Protein AF-A0A7S0X5P7-F1 (afdb_monomer_lite)

InterPro domains:
  IPR002073 3'5'-cyclic nucleotide phosphodiesterase, catalytic domain [PF00233] (46-133)
  IPR002073 3'5'-cyclic nucleotide phosphodiesterase, catalytic domain [PS51845] (1-152)
  IPR023088 3'5'-cyclic nucleotide phosphodiesterase [PR00387] (50-63)
  IPR023088 3'5'-cyclic nucleotide phosphodiesterase [PR00387] (67-83)
  IPR036971 3'5'-cyclic nucleotide phosphodiesterase, catalytic domain superfamily [G3DSA:1.10.1300.10] (28-159)

Secondary structure (DSSP, 8-state):
------------------GGGG-----TTS--PPPGGGSS-HHHHHHHHHHHHHT-GGGS-HHHHHHHHHHHHHHHHHHHHHHHHTTPPPPTTT-GGG--TTHHHHHHHHHIIIIIHHHHHHHTTT-HHHHHHHHHHHHHHHHHHHHHHHHHHHHHHHHTT-

Structure (mmCIF, N/CA/C/O backbone):
data_AF-A0A7S0X5P7-F1
#
_entry.id   AF-A0A7S0X5P7-F1
#
loop_
_atom_site.group_PDB
_atom_site.id
_atom_site.type_symbol
_atom_site.label_atom_id
_atom_site.label_alt_id
_atom_site.label_comp_id
_atom_site.label_asym_id
_atom_site.label_entity_id
_atom_site.label_seq_id
_atom_site.pdbx_PDB_ins_code
_atom_site.Cartn_x
_atom_site.Cartn_y
_atom_site.Cartn_z
_atom_site.occupancy
_atom_site.B_iso_or_equiv
_atom_site.auth_seq_id
_atom_site.auth_comp_id
_atom_site.auth_asym_id
_atom_site.auth_atom_id
_atom_site.pdbx_PDB_model_num
ATOM 1 N N . VAL A 1 1 ? 39.343 28.701 37.296 1.00 37.75 1 VAL A N 1
ATOM 2 C CA . VAL A 1 1 ? 39.626 27.251 37.201 1.00 37.75 1 VAL A CA 1
ATOM 3 C C . VAL A 1 1 ? 38.653 26.624 36.212 1.00 37.75 1 VAL A C 1
ATOM 5 O O . VAL A 1 1 ? 37.523 26.326 36.561 1.00 37.75 1 VAL A O 1
ATOM 8 N N . ALA A 1 2 ? 39.100 26.552 34.962 1.00 38.91 2 ALA A N 1
ATOM 9 C CA . ALA A 1 2 ? 38.719 25.662 33.860 1.00 38.91 2 ALA A CA 1
ATOM 10 C C . ALA A 1 2 ? 39.878 25.824 32.851 1.00 38.91 2 ALA A C 1
ATOM 12 O O . ALA A 1 2 ? 40.360 26.956 32.717 1.00 38.91 2 ALA A O 1
ATOM 13 N N . PRO A 1 3 ? 40.396 24.747 32.229 1.00 40.38 3 PRO A N 1
ATOM 14 C CA . PRO A 1 3 ? 39.764 24.294 30.988 1.00 40.38 3 PRO A CA 1
ATOM 15 C C . PRO A 1 3 ? 39.819 22.772 30.698 1.00 40.38 3 PRO A C 1
ATOM 17 O O . PRO A 1 3 ? 40.740 22.061 31.077 1.00 40.38 3 PRO A O 1
ATOM 20 N N . LEU A 1 4 ? 38.786 22.327 29.973 1.00 41.22 4 LEU A N 1
ATOM 21 C CA . LEU A 1 4 ? 38.792 21.468 28.775 1.00 41.22 4 LEU A CA 1
ATOM 22 C C . LEU A 1 4 ? 39.754 20.265 28.695 1.00 41.22 4 LEU A C 1
ATOM 24 O O . LEU A 1 4 ? 40.902 20.418 28.294 1.00 41.22 4 LEU A O 1
ATOM 28 N N . LEU A 1 5 ? 39.195 19.056 28.826 1.00 39.22 5 LEU A N 1
ATOM 29 C CA . LEU A 1 5 ? 39.603 17.880 28.045 1.00 39.22 5 LEU A CA 1
ATOM 30 C C . LEU A 1 5 ? 38.353 17.078 27.649 1.00 39.22 5 LEU A C 1
ATOM 32 O O . LEU A 1 5 ? 37.821 16.289 28.427 1.00 39.22 5 LEU A O 1
ATOM 36 N N . GLY A 1 6 ? 37.866 17.313 26.429 1.00 33.25 6 GLY A N 1
ATOM 37 C CA . GLY A 1 6 ? 36.906 16.436 25.767 1.00 33.25 6 GLY A CA 1
ATOM 38 C C . GLY A 1 6 ? 37.658 15.245 25.185 1.00 33.25 6 GLY A C 1
ATOM 39 O O . GLY A 1 6 ? 38.461 15.420 24.272 1.00 33.25 6 GLY A O 1
ATOM 40 N N . ASN A 1 7 ? 37.423 14.055 25.736 1.00 35.69 7 ASN A N 1
ATOM 41 C CA . ASN A 1 7 ? 38.020 12.818 25.249 1.00 35.69 7 ASN A CA 1
ATOM 42 C C . ASN A 1 7 ? 37.010 12.014 24.419 1.00 35.69 7 ASN A C 1
ATOM 44 O O . ASN A 1 7 ? 35.809 12.012 24.689 1.00 35.69 7 ASN 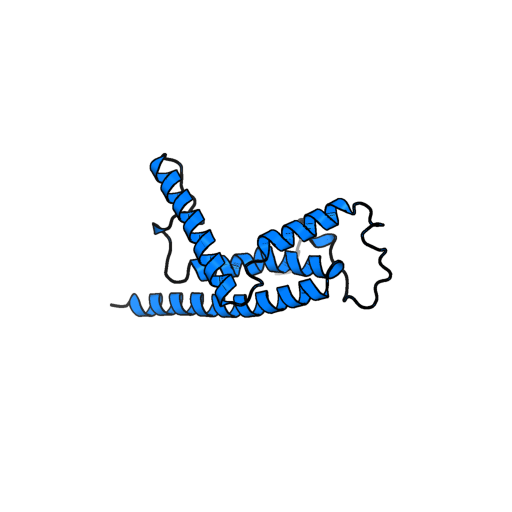A O 1
ATOM 48 N N . GLY A 1 8 ? 37.541 11.385 23.373 1.00 40.25 8 GLY A N 1
ATOM 49 C CA . GLY A 1 8 ? 36.846 10.886 22.193 1.00 40.25 8 GLY A CA 1
ATOM 50 C C . GLY A 1 8 ? 35.687 9.920 22.437 1.00 40.25 8 GLY A C 1
ATOM 51 O O . GLY A 1 8 ? 35.845 8.852 23.021 1.00 40.25 8 GLY A O 1
ATOM 52 N N . GLY A 1 9 ? 34.540 10.252 21.846 1.00 30.81 9 GLY A N 1
ATOM 53 C CA . GLY A 1 9 ? 33.478 9.304 21.531 1.00 30.81 9 GLY A CA 1
ATOM 54 C C . GLY A 1 9 ? 33.581 8.888 20.066 1.00 30.81 9 GLY A C 1
ATOM 55 O O . GLY A 1 9 ? 33.056 9.568 19.188 1.00 30.81 9 GLY A O 1
ATOM 56 N N . VAL A 1 10 ? 34.257 7.772 19.784 1.00 38.38 10 VAL A N 1
ATOM 57 C CA . VAL A 1 10 ? 34.201 7.124 18.465 1.00 38.38 10 VAL A CA 1
ATOM 58 C C . VAL A 1 10 ? 32.814 6.499 18.314 1.00 38.38 10 VAL A C 1
ATOM 60 O O . VAL A 1 10 ? 32.555 5.389 18.780 1.00 38.38 10 VAL A O 1
ATOM 63 N N . ALA A 1 11 ? 31.900 7.222 17.671 1.00 35.78 11 ALA A N 1
ATOM 64 C CA . ALA A 1 11 ? 30.605 6.687 17.278 1.00 35.78 11 ALA A CA 1
ATOM 65 C C . ALA A 1 11 ? 30.804 5.655 16.154 1.00 35.78 11 ALA A C 1
ATOM 67 O O . ALA A 1 11 ? 31.080 6.000 15.003 1.00 35.78 11 ALA A O 1
ATOM 68 N N . ARG A 1 12 ? 30.660 4.364 16.477 1.00 39.94 12 ARG A N 1
ATOM 69 C CA . ARG A 1 12 ? 30.537 3.306 15.467 1.00 39.94 12 ARG A CA 1
ATOM 70 C C . ARG A 1 12 ? 29.213 3.511 14.730 1.00 39.94 12 ARG A C 1
ATOM 72 O O . ARG A 1 12 ? 28.151 3.242 15.283 1.00 39.94 12 ARG A O 1
ATOM 79 N N . LYS A 1 13 ? 29.264 3.978 13.479 1.00 32.94 13 LYS A N 1
ATOM 80 C CA . LYS A 1 13 ? 28.111 3.910 12.568 1.00 32.94 13 LYS A CA 1
ATOM 81 C C . LYS A 1 13 ? 27.754 2.439 12.354 1.00 32.94 13 LYS A C 1
ATOM 83 O O . LYS A 1 13 ? 28.544 1.692 11.777 1.00 32.94 13 LYS A O 1
ATOM 88 N N . ALA A 1 14 ? 26.568 2.036 12.797 1.00 33.91 14 ALA A N 1
ATOM 89 C CA . ALA A 1 14 ? 25.964 0.779 12.386 1.00 33.91 14 ALA A CA 1
ATOM 90 C C . ALA A 1 14 ? 25.748 0.832 10.865 1.00 33.91 14 ALA A C 1
ATOM 92 O O . ALA A 1 14 ? 24.982 1.656 10.365 1.00 33.91 14 ALA A O 1
ATOM 93 N N . LYS A 1 15 ? 26.464 -0.006 10.110 1.00 35.56 15 LYS A N 1
ATOM 94 C CA . LYS A 1 15 ? 26.187 -0.207 8.687 1.00 35.56 15 LYS A CA 1
ATOM 95 C C . LYS A 1 15 ? 24.954 -1.101 8.589 1.00 35.56 15 LYS A C 1
ATOM 97 O O . LYS A 1 15 ? 25.078 -2.320 8.602 1.00 35.56 15 LYS A O 1
ATOM 102 N N . SER A 1 16 ? 23.772 -0.496 8.502 1.00 37.22 16 SER A N 1
ATOM 103 C CA . SER A 1 16 ? 22.623 -1.185 7.918 1.00 37.22 16 SER A CA 1
ATOM 104 C C . SER A 1 16 ? 22.939 -1.384 6.440 1.00 37.22 16 SER A C 1
ATOM 106 O O . SER A 1 16 ? 22.821 -0.455 5.643 1.00 37.22 16 SER A O 1
ATOM 108 N N . VAL A 1 17 ? 23.421 -2.570 6.077 1.00 39.53 17 VAL A N 1
ATOM 109 C CA . VAL A 1 17 ? 23.450 -3.008 4.679 1.00 39.53 17 VAL A CA 1
ATOM 110 C C . VAL A 1 17 ? 22.013 -3.386 4.332 1.00 39.53 17 VAL A C 1
ATOM 112 O O . VAL A 1 17 ? 21.617 -4.544 4.382 1.00 39.53 17 VAL A O 1
ATOM 115 N N . TH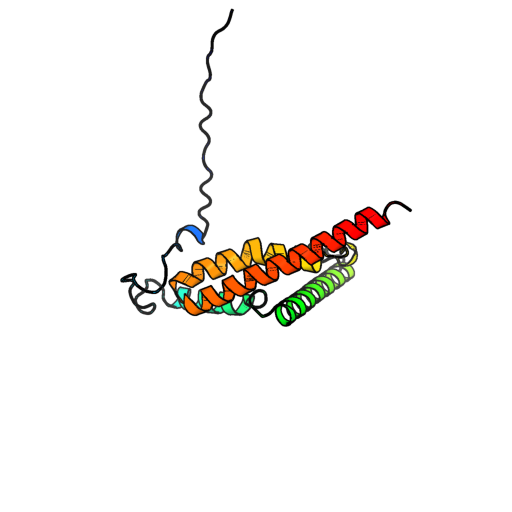R A 1 18 ? 21.188 -2.371 4.088 1.00 40.81 18 THR A N 1
ATOM 116 C CA . THR A 1 18 ? 19.834 -2.551 3.573 1.00 40.81 18 THR A CA 1
ATOM 117 C C . THR A 1 18 ? 19.954 -2.808 2.072 1.00 40.81 18 THR A C 1
ATOM 119 O O . THR A 1 18 ? 20.714 -2.118 1.394 1.00 40.81 18 THR A O 1
ATOM 122 N N . MET A 1 19 ? 19.171 -3.747 1.536 1.00 34.78 19 MET A N 1
ATOM 123 C CA . MET A 1 19 ? 19.032 -4.052 0.097 1.00 34.78 19 MET A CA 1
ATOM 124 C C . MET A 1 19 ? 18.835 -2.796 -0.791 1.00 34.78 19 MET A C 1
ATOM 126 O O . MET A 1 19 ? 19.124 -2.818 -1.981 1.00 34.78 19 MET A O 1
ATOM 130 N N . MET A 1 20 ? 18.424 -1.672 -0.189 1.00 39.16 20 MET A N 1
ATOM 131 C CA . MET A 1 20 ? 18.330 -0.333 -0.787 1.00 39.16 20 MET A CA 1
ATOM 132 C C . MET A 1 20 ? 19.664 0.269 -1.268 1.00 39.16 20 MET A C 1
ATOM 134 O O . MET A 1 20 ? 19.657 1.145 -2.128 1.00 39.16 20 MET A O 1
ATOM 138 N N . GLY A 1 21 ? 20.816 -0.164 -0.740 1.00 29.48 21 GLY A N 1
ATOM 139 C CA . GLY A 1 21 ? 22.128 0.365 -1.142 1.00 29.48 21 GLY A CA 1
ATOM 140 C C . GLY A 1 21 ? 22.566 -0.036 -2.555 1.00 29.48 21 GLY A C 1
ATOM 141 O O . GLY A 1 21 ? 23.431 0.624 -3.124 1.00 29.48 21 GLY A O 1
ATOM 142 N N . LEU A 1 22 ? 21.962 -1.085 -3.126 1.00 38.59 22 LEU A N 1
ATOM 143 C CA . LEU A 1 22 ? 22.253 -1.568 -4.480 1.00 38.59 22 LEU A CA 1
ATOM 144 C C . LEU A 1 22 ? 21.392 -0.914 -5.572 1.00 38.59 22 LEU A C 1
ATOM 146 O O . LEU A 1 22 ? 21.651 -1.141 -6.749 1.00 38.59 22 LEU A O 1
ATOM 150 N N . ILE A 1 23 ? 20.375 -0.122 -5.213 1.00 41.38 23 ILE A N 1
ATOM 151 C CA . ILE A 1 23 ? 19.331 0.301 -6.157 1.00 41.38 23 ILE A CA 1
ATOM 152 C C . ILE A 1 23 ? 19.145 1.822 -6.114 1.00 41.38 23 ILE A C 1
ATOM 154 O O . ILE A 1 23 ? 18.091 2.342 -5.762 1.00 41.38 23 ILE A O 1
ATOM 158 N N . ARG A 1 24 ? 20.196 2.569 -6.462 1.00 36.84 24 ARG A N 1
ATOM 159 C CA . ARG A 1 24 ? 20.065 3.977 -6.865 1.00 36.84 24 ARG A CA 1
ATOM 160 C C . ARG A 1 24 ? 20.505 4.113 -8.316 1.00 36.84 24 ARG A C 1
ATOM 162 O O . ARG A 1 24 ? 21.677 3.914 -8.612 1.00 36.84 24 ARG A O 1
ATOM 169 N N . GLY A 1 25 ? 19.574 4.484 -9.194 1.00 38.56 25 GLY A N 1
ATOM 170 C CA . GLY A 1 25 ? 19.844 4.808 -10.595 1.00 38.56 25 GLY A CA 1
ATOM 171 C C . GLY A 1 25 ? 18.928 5.938 -11.105 1.00 38.56 25 GLY A C 1
ATOM 172 O O . GLY A 1 25 ? 17.764 5.974 -10.704 1.00 38.56 25 GLY A O 1
ATOM 173 N N . PRO A 1 26 ? 19.448 6.882 -11.917 1.00 36.66 26 PRO A N 1
ATOM 174 C CA . PRO A 1 26 ? 18.743 8.066 -12.422 1.00 36.66 26 PRO A CA 1
ATOM 175 C C . PRO A 1 26 ? 17.692 7.765 -13.511 1.00 36.66 26 PRO A C 1
ATOM 177 O O . PRO A 1 26 ? 17.573 6.651 -14.006 1.00 36.66 26 PRO A O 1
ATOM 180 N N . SER A 1 27 ? 16.915 8.800 -13.848 1.00 41.91 27 SER A N 1
ATOM 181 C CA . SER A 1 27 ? 15.787 8.810 -14.790 1.00 41.91 27 SER A CA 1
ATOM 182 C C . SER A 1 27 ? 16.070 8.154 -16.156 1.00 41.91 27 SER A C 1
ATOM 184 O O . SER A 1 27 ? 17.151 8.283 -16.726 1.00 41.91 27 SER A O 1
ATOM 186 N N . ALA A 1 28 ? 15.027 7.509 -16.675 1.00 49.84 28 ALA A N 1
ATOM 187 C CA . ALA A 1 28 ? 14.918 6.552 -17.781 1.00 49.84 28 ALA A CA 1
ATOM 188 C C . ALA A 1 28 ? 15.583 6.848 -19.129 1.00 49.84 28 ALA A C 1
ATOM 190 O O . ALA A 1 28 ? 15.664 5.945 -19.956 1.00 49.84 28 ALA A O 1
ATOM 191 N N . GLU A 1 29 ? 15.978 8.081 -19.417 1.00 45.16 29 GLU A N 1
ATOM 192 C CA . GLU A 1 29 ? 16.262 8.475 -20.803 1.00 45.16 29 GLU A CA 1
ATOM 193 C C . GLU A 1 29 ? 17.753 8.495 -21.154 1.00 45.16 29 GLU A C 1
ATOM 195 O O . GLU A 1 29 ? 18.095 8.741 -22.306 1.00 45.16 29 GLU A O 1
ATOM 200 N N . ASN A 1 30 ? 18.664 8.186 -20.219 1.00 48.97 30 ASN A N 1
ATOM 201 C CA . ASN A 1 30 ? 20.090 8.092 -20.558 1.00 48.97 30 ASN A CA 1
ATOM 202 C C . ASN A 1 30 ? 20.932 7.362 -19.495 1.00 48.97 30 ASN A C 1
ATOM 204 O O . ASN A 1 30 ? 21.505 8.007 -18.619 1.00 48.97 30 ASN A O 1
ATOM 208 N N . LEU A 1 31 ? 21.048 6.026 -19.550 1.00 54.28 31 LEU A N 1
ATOM 209 C CA . LEU A 1 31 ? 21.878 5.306 -18.565 1.00 54.28 31 LEU A CA 1
ATOM 210 C C . LEU A 1 31 ? 22.932 4.337 -19.086 1.00 54.28 31 LEU A C 1
ATOM 212 O O . LEU A 1 31 ? 23.732 3.877 -18.278 1.00 54.28 31 LEU A O 1
ATOM 216 N N . GLY A 1 32 ? 22.973 4.000 -20.378 1.00 59.03 32 GLY A N 1
ATOM 217 C CA . GLY A 1 32 ? 23.966 3.033 -20.875 1.00 59.03 32 GLY A CA 1
ATOM 218 C C . GLY A 1 32 ? 23.962 1.690 -20.120 1.00 59.03 32 GLY A C 1
ATOM 219 O O . GLY A 1 32 ? 24.930 0.939 -20.201 1.00 59.03 32 GLY A O 1
ATOM 220 N N . ALA A 1 33 ? 22.898 1.402 -19.360 1.00 68.50 33 ALA A N 1
ATOM 221 C CA . ALA A 1 33 ? 22.748 0.171 -18.612 1.00 68.50 33 ALA A CA 1
ATOM 222 C C . ALA A 1 33 ? 22.402 -0.947 -19.599 1.00 68.50 33 ALA A C 1
ATOM 224 O O . ALA A 1 33 ? 21.586 -0.730 -20.504 1.00 68.50 33 ALA A O 1
ATOM 225 N N . PRO A 1 34 ? 23.010 -2.133 -19.452 1.00 79.44 34 PRO A N 1
ATOM 226 C CA . PRO A 1 34 ? 22.714 -3.240 -20.338 1.00 79.44 34 PRO A CA 1
ATOM 227 C C . PRO A 1 34 ? 21.239 -3.659 -20.183 1.00 79.44 34 PRO A C 1
ATOM 229 O O . PRO A 1 34 ? 20.659 -3.489 -19.101 1.00 79.44 34 PRO A O 1
ATOM 232 N N . PRO A 1 35 ? 20.615 -4.207 -21.241 1.00 82.88 35 PRO A N 1
ATOM 233 C CA . PRO A 1 35 ? 19.288 -4.808 -21.154 1.00 82.88 35 PRO A CA 1
ATOM 234 C C . PRO A 1 35 ? 19.174 -5.782 -19.970 1.00 82.88 35 PRO A C 1
ATOM 236 O O . PRO A 1 35 ? 20.131 -6.483 -19.660 1.00 82.88 35 PRO A O 1
ATOM 239 N N . VAL A 1 36 ? 17.994 -5.891 -19.344 1.00 83.44 36 VAL A N 1
ATOM 240 C CA . VAL A 1 36 ? 17.775 -6.750 -18.152 1.00 83.44 36 VAL A CA 1
ATOM 241 C C . VAL A 1 36 ? 18.224 -8.203 -18.367 1.00 83.44 36 VAL A C 1
ATOM 243 O O . VAL A 1 36 ? 18.742 -8.827 -17.447 1.00 83.44 36 VAL A O 1
ATOM 246 N N . ARG A 1 37 ? 18.078 -8.735 -19.589 1.00 85.19 37 ARG A N 1
ATOM 247 C CA . ARG A 1 37 ? 18.551 -10.084 -19.968 1.00 85.19 37 ARG A CA 1
ATOM 248 C C . ARG A 1 37 ? 20.059 -10.298 -19.793 1.00 85.19 37 ARG A C 1
ATOM 250 O O . ARG A 1 37 ? 20.481 -11.440 -19.675 1.00 85.19 37 ARG A O 1
ATOM 257 N N . ASP A 1 38 ? 20.828 -9.217 -19.771 1.00 88.25 38 ASP A N 1
ATOM 258 C CA . ASP A 1 38 ? 22.287 -9.221 -19.698 1.00 88.25 38 ASP A CA 1
ATOM 259 C C . ASP A 1 38 ? 22.783 -8.861 -18.280 1.00 88.25 38 ASP A C 1
ATOM 261 O O . ASP A 1 38 ? 23.976 -8.653 -18.060 1.00 88.25 38 ASP A O 1
ATOM 265 N N . TRP A 1 39 ? 21.877 -8.743 -17.301 1.00 87.31 39 TRP A N 1
ATOM 266 C CA . TRP A 1 39 ? 22.236 -8.533 -15.897 1.00 87.31 39 TRP A CA 1
ATOM 267 C C . TRP A 1 39 ? 22.804 -9.815 -15.277 1.00 87.31 39 TRP A C 1
ATOM 269 O O . TRP A 1 39 ? 22.585 -10.910 -15.783 1.00 87.31 39 TRP A O 1
ATOM 279 N N . VAL A 1 40 ? 23.504 -9.682 -14.141 1.00 89.75 40 VAL A N 1
ATOM 280 C CA . VAL A 1 40 ? 24.089 -10.825 -13.406 1.00 89.75 40 VAL A CA 1
ATOM 281 C C . VAL A 1 40 ? 23.032 -11.876 -13.054 1.00 89.75 40 VAL A C 1
ATOM 283 O O . VAL A 1 40 ? 23.304 -13.069 -13.134 1.00 89.75 40 VAL A O 1
ATOM 286 N N . ASP A 1 41 ? 21.830 -11.427 -12.685 1.00 90.31 41 ASP A N 1
ATOM 287 C CA . ASP A 1 41 ? 20.683 -12.293 -12.419 1.00 90.31 41 ASP A CA 1
ATOM 288 C C . ASP A 1 41 ? 19.387 -11.655 -12.963 1.00 90.31 41 ASP A C 1
ATOM 290 O O . ASP A 1 41 ? 18.721 -10.875 -12.271 1.00 90.31 41 ASP A O 1
ATOM 294 N N . PRO A 1 42 ? 19.008 -11.968 -14.214 1.00 89.31 42 PRO A N 1
ATOM 295 C CA . PRO A 1 42 ? 17.753 -11.502 -14.800 1.00 89.31 42 PRO A CA 1
ATOM 296 C C . PRO A 1 42 ? 16.519 -12.101 -14.106 1.00 89.31 42 PRO A C 1
ATOM 298 O O . PRO A 1 42 ? 15.448 -11.493 -14.112 1.00 89.31 42 PRO A O 1
ATOM 301 N N . GLY A 1 43 ? 16.655 -13.282 -13.491 1.00 93.44 43 GLY A N 1
ATOM 302 C CA . GLY A 1 43 ? 15.579 -13.941 -12.753 1.00 93.44 43 GLY A CA 1
ATOM 303 C C . GLY A 1 43 ? 15.195 -13.153 -11.506 1.00 93.44 43 GLY A C 1
ATOM 304 O O . GLY A 1 43 ? 14.010 -12.932 -11.254 1.00 93.44 43 GLY A O 1
ATOM 305 N N . LEU A 1 44 ? 16.185 -12.633 -10.778 1.00 91.88 44 LEU A N 1
ATOM 306 C CA . LEU A 1 44 ? 15.955 -11.755 -9.633 1.00 91.88 44 LEU A CA 1
ATOM 307 C C . LEU A 1 44 ? 15.201 -10.477 -10.026 1.00 91.88 44 LEU A C 1
ATOM 309 O O . LEU A 1 44 ? 14.288 -10.066 -9.309 1.00 91.88 44 LEU A O 1
ATOM 313 N N . ALA A 1 45 ? 15.528 -9.876 -11.175 1.00 91.00 45 ALA A N 1
ATOM 314 C CA . ALA A 1 45 ? 14.810 -8.706 -11.684 1.00 91.00 45 ALA A CA 1
ATOM 315 C C . ALA A 1 45 ? 13.326 -9.021 -11.955 1.00 91.00 45 ALA A C 1
ATOM 317 O O . ALA A 1 45 ? 12.445 -8.256 -11.558 1.00 91.00 45 ALA A O 1
ATOM 318 N N . LEU A 1 46 ? 13.030 -10.177 -12.559 1.00 93.50 46 LEU A N 1
ATOM 319 C CA . LEU A 1 46 ? 11.652 -10.625 -12.792 1.00 93.50 46 LEU A CA 1
ATOM 320 C C . LEU A 1 46 ? 10.901 -10.901 -11.482 1.00 93.50 46 LEU A C 1
ATOM 322 O O . LEU A 1 46 ? 9.768 -10.445 -11.324 1.00 93.50 46 LEU A O 1
ATOM 326 N N . CYS A 1 47 ? 11.535 -11.584 -10.525 1.00 96.38 47 CYS A N 1
ATOM 327 C CA . CYS A 1 47 ? 10.974 -11.808 -9.190 1.00 96.38 47 CYS A CA 1
ATOM 328 C C . CYS A 1 47 ? 10.654 -10.487 -8.483 1.00 96.38 47 CYS A C 1
ATOM 330 O O . CYS A 1 47 ? 9.608 -10.359 -7.847 1.00 96.38 47 CYS A O 1
ATOM 332 N N . TYR A 1 48 ? 11.522 -9.485 -8.627 1.00 95.88 48 TYR A N 1
ATOM 333 C CA . TYR A 1 48 ? 11.304 -8.166 -8.048 1.00 95.88 48 TYR A CA 1
ATOM 334 C C . TYR A 1 48 ? 10.110 -7.442 -8.678 1.00 95.88 48 TYR A C 1
ATOM 336 O O . TYR A 1 48 ? 9.262 -6.911 -7.964 1.00 95.88 48 TYR A O 1
ATOM 344 N N . VAL A 1 49 ? 9.994 -7.456 -10.009 1.00 96.25 49 VAL A N 1
ATOM 345 C CA . VAL A 1 49 ? 8.835 -6.875 -10.706 1.00 96.25 49 VAL A CA 1
ATOM 346 C C . VAL A 1 49 ? 7.538 -7.576 -10.292 1.00 96.25 49 VAL A C 1
ATOM 348 O O . VAL A 1 49 ? 6.536 -6.904 -10.041 1.00 96.25 49 VAL A O 1
ATOM 351 N N . LEU A 1 50 ? 7.555 -8.907 -10.167 1.00 97.81 50 LEU A N 1
ATOM 352 C CA . LEU A 1 50 ? 6.407 -9.679 -9.690 1.00 97.81 50 LEU A CA 1
ATOM 353 C C . LEU A 1 50 ? 6.025 -9.296 -8.254 1.00 97.81 50 LEU A C 1
ATOM 355 O O . LEU A 1 50 ? 4.848 -9.083 -7.970 1.00 97.81 50 LEU A O 1
ATOM 359 N N . HIS A 1 51 ? 7.010 -9.136 -7.370 1.00 97.69 51 HIS A N 1
ATOM 360 C CA . HIS A 1 51 ? 6.778 -8.664 -6.009 1.00 97.69 51 HIS A CA 1
ATOM 361 C C . HIS A 1 51 ? 6.146 -7.264 -5.989 1.00 97.69 51 HIS A C 1
ATOM 363 O O . HIS A 1 51 ? 5.158 -7.041 -5.293 1.00 97.69 51 HIS A O 1
ATOM 369 N N . CYS A 1 52 ? 6.647 -6.332 -6.806 1.00 98.12 52 CYS A N 1
ATOM 370 C CA . CYS A 1 52 ? 6.050 -5.003 -6.936 1.00 98.12 52 CYS A CA 1
ATOM 371 C C . CYS A 1 52 ? 4.586 -5.060 -7.400 1.00 98.12 52 CYS A C 1
ATOM 373 O O . CYS A 1 52 ? 3.764 -4.263 -6.945 1.00 98.12 52 CYS A O 1
ATOM 375 N N . ALA A 1 53 ? 4.254 -5.987 -8.304 1.00 98.00 53 ALA A N 1
ATOM 376 C CA . ALA A 1 53 ? 2.886 -6.183 -8.772 1.00 98.00 53 ALA A CA 1
ATOM 377 C C . ALA A 1 53 ? 1.959 -6.680 -7.648 1.00 98.00 53 ALA A C 1
ATOM 379 O O . ALA A 1 53 ? 0.852 -6.150 -7.508 1.00 98.00 53 ALA A O 1
ATOM 380 N N . ASP A 1 54 ? 2.429 -7.626 -6.832 1.00 98.56 54 ASP A N 1
ATOM 381 C CA . ASP A 1 54 ? 1.698 -8.206 -5.697 1.00 98.56 54 ASP A CA 1
ATOM 382 C C . ASP A 1 54 ? 1.295 -7.140 -4.662 1.00 98.56 54 ASP A C 1
ATOM 384 O O . ASP A 1 54 ? 0.136 -7.045 -4.255 1.00 98.56 54 ASP A O 1
ATOM 388 N N . ILE A 1 55 ? 2.211 -6.223 -4.336 1.00 98.38 55 ILE A N 1
ATOM 389 C CA . ILE A 1 55 ? 1.952 -5.140 -3.373 1.00 98.38 55 ILE A CA 1
ATOM 390 C C . ILE A 1 55 ? 1.462 -3.832 -4.020 1.00 98.38 55 ILE A C 1
ATOM 392 O O . ILE A 1 55 ? 1.482 -2.778 -3.387 1.00 98.38 55 ILE A O 1
ATOM 396 N N . SER A 1 56 ? 1.001 -3.855 -5.276 1.00 98.38 56 SER A N 1
ATOM 397 C CA . SER A 1 56 ? 0.657 -2.634 -6.036 1.00 98.38 56 SER A CA 1
ATOM 398 C C . SER A 1 56 ? -0.643 -1.939 -5.609 1.00 98.38 56 SE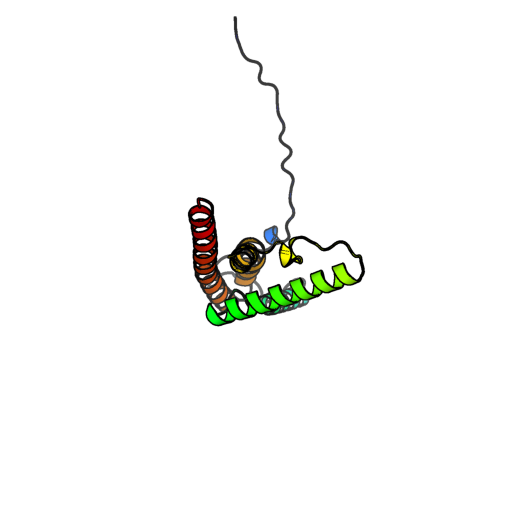R A C 1
ATOM 400 O O . SER A 1 56 ? -0.937 -0.837 -6.080 1.00 98.38 56 SER A O 1
ATOM 402 N N . ASN A 1 57 ? -1.439 -2.547 -4.724 1.00 98.69 57 ASN A N 1
ATOM 403 C CA . ASN A 1 57 ? -2.757 -2.036 -4.329 1.00 98.69 57 ASN A CA 1
ATOM 404 C C . ASN A 1 57 ? -2.747 -0.578 -3.824 1.00 98.69 57 ASN A C 1
ATOM 406 O O . ASN A 1 57 ? -3.590 0.200 -4.282 1.00 98.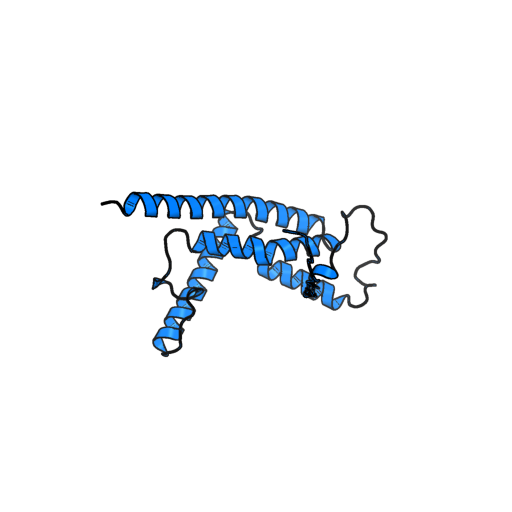69 57 ASN A O 1
ATOM 410 N N . PRO A 1 58 ? -1.800 -0.143 -2.966 1.00 98.69 58 PRO A N 1
ATOM 411 C CA . PRO A 1 58 ? -1.750 1.243 -2.502 1.00 98.69 58 PRO A CA 1
ATOM 412 C C . PRO A 1 58 ? -1.426 2.258 -3.605 1.00 98.69 58 PRO A C 1
ATOM 414 O O . PRO A 1 58 ? -1.685 3.444 -3.422 1.00 98.69 58 PRO A O 1
ATOM 417 N N . ALA A 1 59 ? -0.902 1.814 -4.752 1.00 98.50 59 ALA A N 1
ATOM 418 C CA . ALA A 1 59 ? -0.591 2.644 -5.918 1.00 98.50 59 ALA A CA 1
ATOM 419 C C . ALA A 1 59 ? -1.730 2.700 -6.960 1.00 98.50 59 ALA A C 1
ATOM 421 O O . ALA A 1 59 ? -1.537 3.173 -8.079 1.00 98.50 59 ALA A O 1
ATOM 422 N N . ARG A 1 60 ? -2.932 2.217 -6.626 1.00 98.25 60 ARG A N 1
ATOM 423 C CA . ARG A 1 60 ? -4.143 2.359 -7.458 1.00 98.25 60 ARG A CA 1
ATOM 424 C C . ARG A 1 60 ? -4.879 3.670 -7.141 1.00 98.25 60 ARG A C 1
ATOM 426 O O . ARG A 1 60 ? -4.625 4.266 -6.096 1.00 98.25 60 ARG A O 1
ATOM 433 N N . PRO A 1 61 ? -5.841 4.126 -7.970 1.00 98.56 61 PRO A N 1
ATOM 434 C CA . PRO A 1 61 ? -6.724 5.227 -7.589 1.00 98.56 61 PRO A CA 1
ATOM 435 C C . PRO A 1 61 ? -7.362 4.997 -6.213 1.00 98.56 61 PRO A C 1
ATOM 437 O O . PRO A 1 61 ? -7.752 3.874 -5.889 1.00 98.56 61 PRO A O 1
ATOM 440 N N . PHE A 1 62 ? -7.490 6.066 -5.420 1.00 98.69 62 PHE A N 1
ATOM 441 C CA . PHE A 1 62 ? -7.802 5.984 -3.988 1.00 98.69 62 PHE A CA 1
ATOM 442 C C . PHE A 1 62 ? -8.987 5.075 -3.635 1.00 98.69 62 PHE A C 1
ATOM 444 O O . PHE A 1 62 ? -8.900 4.309 -2.685 1.00 98.69 62 PHE A O 1
ATOM 451 N N . ALA A 1 63 ? -10.076 5.104 -4.411 1.00 98.50 63 ALA A N 1
ATOM 452 C CA . ALA A 1 63 ? -11.248 4.267 -4.144 1.00 98.50 63 ALA A CA 1
ATOM 453 C C . ALA A 1 63 ? -10.925 2.758 -4.155 1.00 98.50 63 ALA A C 1
ATOM 455 O O . ALA A 1 63 ? -11.459 2.001 -3.346 1.00 98.50 63 ALA A O 1
ATOM 456 N N . LEU A 1 64 ? -10.033 2.320 -5.050 1.00 98.62 64 LEU A N 1
ATOM 457 C CA . LEU A 1 64 ? -9.569 0.934 -5.111 1.00 98.62 64 LEU A CA 1
ATOM 458 C C . LEU A 1 64 ? -8.542 0.646 -4.018 1.00 98.62 64 LEU A C 1
ATOM 460 O O . LEU A 1 64 ? -8.662 -0.371 -3.340 1.00 98.62 64 LEU A O 1
ATOM 464 N N . ALA A 1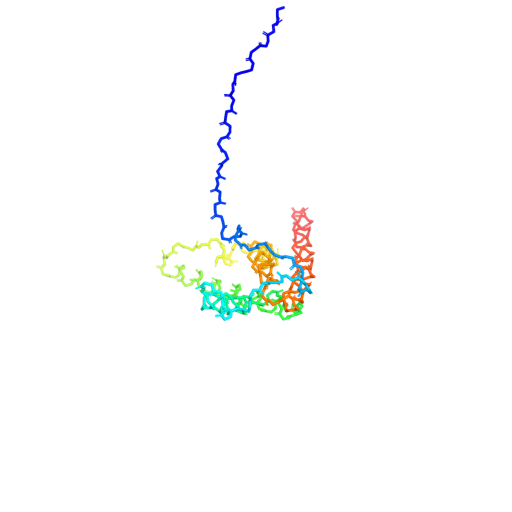 65 ? -7.571 1.544 -3.828 1.00 98.62 65 ALA A N 1
ATOM 465 C CA . ALA A 1 65 ? -6.556 1.398 -2.788 1.00 98.62 65 ALA A CA 1
ATOM 466 C C . ALA A 1 65 ? -7.195 1.267 -1.394 1.00 98.62 65 ALA A C 1
ATOM 468 O O . ALA A 1 65 ? -6.836 0.368 -0.640 1.00 98.62 65 ALA A O 1
ATOM 469 N N . ASN A 1 66 ? -8.196 2.100 -1.091 1.00 98.44 66 ASN A N 1
ATOM 470 C CA . ASN A 1 66 ? -8.930 2.064 0.172 1.00 98.44 66 ASN A CA 1
ATOM 471 C C . ASN A 1 66 ? -9.709 0.758 0.347 1.00 98.44 66 ASN A C 1
ATOM 473 O O . ASN A 1 66 ? -9.587 0.107 1.378 1.00 98.44 66 ASN A O 1
ATOM 477 N N . ARG A 1 67 ? -10.431 0.313 -0.690 1.00 98.56 67 ARG A N 1
ATOM 478 C CA . ARG A 1 67 ? -11.164 -0.962 -0.648 1.00 98.56 67 ARG A CA 1
ATOM 479 C C . ARG A 1 67 ? -10.236 -2.151 -0.385 1.00 98.56 67 ARG A C 1
ATOM 481 O O . ARG A 1 67 ? -10.593 -3.054 0.367 1.00 98.56 67 ARG A O 1
ATOM 488 N N . TRP A 1 68 ? -9.062 -2.179 -1.013 1.00 98.69 68 TRP A N 1
ATOM 489 C CA . TRP A 1 68 ? -8.067 -3.221 -0.756 1.00 98.69 68 TRP A CA 1
ATOM 490 C C . TRP A 1 68 ? -7.476 -3.114 0.650 1.00 98.69 68 TRP A C 1
ATOM 492 O O . TRP A 1 68 ? -7.338 -4.138 1.313 1.00 98.69 68 TRP A O 1
ATOM 502 N N . GLY A 1 69 ? -7.208 -1.896 1.129 1.00 98.06 69 GLY A N 1
ATOM 503 C CA . GLY A 1 69 ? -6.743 -1.645 2.494 1.00 98.06 69 GLY A CA 1
ATOM 504 C C . GLY A 1 69 ? -7.728 -2.124 3.566 1.00 98.06 69 GLY A C 1
ATOM 505 O O . GLY A 1 69 ? -7.320 -2.721 4.562 1.00 98.06 69 GLY A O 1
ATOM 506 N N . GLU A 1 70 ? -9.028 -1.937 3.343 1.00 97.81 70 GLU A N 1
ATOM 507 C CA . GLU A 1 70 ? -10.094 -2.452 4.211 1.00 97.81 70 GLU A CA 1
ATOM 508 C C . GLU A 1 70 ? -10.153 -3.983 4.182 1.00 97.81 70 GLU A C 1
ATOM 510 O O . GLU A 1 70 ? -10.201 -4.617 5.234 1.00 97.81 70 GLU A O 1
ATOM 515 N N . LYS A 1 71 ? -10.091 -4.588 2.987 1.00 98.44 71 LYS A N 1
ATOM 516 C CA . LYS A 1 71 ? -10.134 -6.050 2.821 1.00 98.44 71 LYS A CA 1
ATOM 517 C C . LYS A 1 71 ? -8.991 -6.756 3.538 1.00 98.44 71 LYS A C 1
ATOM 519 O O . LYS A 1 71 ? -9.254 -7.701 4.275 1.00 98.44 71 LYS A O 1
ATOM 524 N N . ILE A 1 72 ? -7.755 -6.295 3.346 1.00 97.94 72 ILE A N 1
ATOM 525 C CA . ILE A 1 72 ? -6.597 -6.922 3.992 1.00 97.94 72 ILE A CA 1
ATOM 526 C C . ILE A 1 72 ? -6.633 -6.721 5.511 1.00 97.94 72 ILE A C 1
ATOM 528 O O . ILE A 1 72 ? -6.287 -7.621 6.267 1.00 97.94 72 ILE A O 1
ATOM 532 N N . THR A 1 73 ? -7.128 -5.570 5.977 1.00 97.62 73 THR A N 1
ATOM 533 C CA . THR A 1 73 ? -7.280 -5.329 7.415 1.00 97.62 73 THR A CA 1
ATOM 534 C C . THR A 1 73 ? -8.330 -6.256 8.031 1.00 97.62 73 THR A C 1
ATOM 536 O O . THR A 1 73 ? -8.101 -6.816 9.099 1.00 97.62 73 THR A O 1
ATOM 539 N N . GLU A 1 74 ? -9.455 -6.480 7.350 1.00 98.00 74 GLU A N 1
ATOM 540 C CA . GLU A 1 74 ? -10.466 -7.438 7.807 1.00 98.00 74 GLU A CA 1
ATOM 541 C C . GLU A 1 74 ? -9.935 -8.879 7.816 1.00 98.00 74 GLU A C 1
ATOM 543 O O . GLU A 1 74 ? -10.268 -9.649 8.714 1.00 98.00 74 GLU A O 1
ATOM 548 N N . GLU A 1 75 ? -9.088 -9.254 6.856 1.00 98.25 75 GLU A N 1
ATOM 549 C CA . GLU A 1 75 ? -8.414 -10.556 6.858 1.00 98.25 75 GLU A CA 1
ATOM 550 C C . GLU A 1 75 ? -7.493 -10.721 8.075 1.00 98.25 75 GLU A C 1
ATOM 552 O O . GLU A 1 75 ? -7.597 -11.719 8.791 1.00 98.25 75 GLU A O 1
ATOM 557 N N . PHE A 1 76 ? -6.677 -9.710 8.387 1.00 97.81 76 PHE A N 1
ATOM 558 C CA . PHE A 1 76 ? -5.853 -9.696 9.599 1.00 97.81 76 PHE A CA 1
ATOM 559 C C . PHE A 1 76 ? -6.680 -9.810 10.876 1.00 97.81 76 PHE A C 1
ATOM 561 O O . PHE A 1 76 ? -6.299 -10.521 11.805 1.00 97.81 76 PHE A O 1
ATOM 568 N N . TYR A 1 77 ? -7.832 -9.147 10.928 1.00 98.12 77 TYR A N 1
ATOM 569 C CA . TYR A 1 77 ? -8.717 -9.254 12.077 1.00 98.12 77 TYR A CA 1
ATOM 570 C C . TYR A 1 77 ? -9.337 -10.640 12.217 1.00 98.12 77 TYR A C 1
ATOM 572 O O . TYR A 1 77 ? -9.372 -11.170 13.323 1.00 98.12 77 TYR A O 1
ATOM 580 N N . LYS A 1 78 ? -9.751 -11.274 11.116 1.00 98.38 78 LYS A N 1
ATOM 581 C CA . LYS A 1 78 ? -10.223 -12.667 11.140 1.00 98.38 78 LYS A CA 1
ATOM 582 C C . LYS A 1 78 ? -9.143 -13.627 11.625 1.00 98.38 78 LYS A C 1
ATOM 584 O O . LYS A 1 78 ? -9.448 -14.548 12.381 1.00 98.38 78 LYS A O 1
ATOM 589 N N . GLN A 1 79 ? -7.889 -13.403 11.231 1.00 98.25 79 GLN A N 1
ATOM 590 C CA . GLN A 1 79 ? -6.769 -14.166 11.771 1.00 98.25 79 GLN A CA 1
ATOM 591 C C . GLN A 1 79 ? -6.639 -13.954 13.284 1.00 98.25 79 GLN A C 1
ATOM 593 O O . GLN A 1 79 ? -6.570 -14.935 14.020 1.00 98.25 79 GLN A O 1
ATOM 598 N N . GLY A 1 80 ? -6.666 -12.709 13.764 1.00 98.25 80 GLY A N 1
ATOM 599 C CA . GLY A 1 80 ? -6.573 -12.416 15.196 1.00 98.25 80 GLY A CA 1
ATOM 600 C C . GLY A 1 80 ? -7.734 -12.988 16.017 1.00 98.25 80 GLY A C 1
ATOM 601 O O . GLY A 1 80 ? -7.537 -13.454 17.141 1.00 98.25 80 GLY A O 1
ATOM 602 N N . ASP A 1 81 ? -8.942 -13.013 15.454 1.00 98.25 81 ASP A N 1
ATOM 603 C CA . ASP A 1 81 ? -10.098 -13.674 16.061 1.00 98.25 81 ASP A CA 1
ATOM 604 C C . ASP A 1 81 ? -9.852 -15.186 16.174 1.00 98.25 81 ASP A C 1
ATOM 606 O O . ASP A 1 81 ? -10.053 -15.770 17.241 1.00 98.25 81 ASP A O 1
ATOM 610 N N . LYS A 1 82 ? -9.310 -15.811 15.119 1.00 98.38 82 LYS A N 1
ATOM 611 C CA . LYS A 1 82 ? -8.994 -17.243 15.127 1.00 98.38 82 LYS A CA 1
ATOM 612 C C . LYS A 1 82 ? -7.867 -17.601 16.092 1.00 98.38 82 LYS A C 1
ATOM 614 O O . LYS A 1 82 ? -7.968 -18.594 16.808 1.00 98.38 82 LYS A O 1
ATOM 619 N N . GLU A 1 83 ? -6.815 -16.791 16.144 1.00 98.31 83 GLU A N 1
ATOM 620 C CA . GLU A 1 83 ? -5.729 -16.934 17.117 1.00 98.31 83 GLU A CA 1
ATOM 621 C C . GLU A 1 83 ? -6.287 -16.912 18.546 1.00 98.31 83 GLU A C 1
ATOM 623 O O . GLU A 1 83 ? -5.943 -17.769 19.358 1.00 98.31 83 GLU A O 1
ATOM 628 N N . ARG A 1 84 ? -7.226 -16.005 18.834 1.00 97.38 84 ARG A N 1
ATOM 629 C CA . ARG A 1 84 ? -7.876 -15.907 20.144 1.00 97.38 84 ARG A CA 1
ATOM 630 C C . ARG A 1 84 ? -8.690 -17.140 20.505 1.00 97.38 84 ARG A C 1
ATOM 632 O O . ARG A 1 84 ? -8.581 -17.609 21.634 1.00 97.38 84 ARG A O 1
ATOM 639 N N . GLU A 1 85 ? -9.497 -17.645 19.576 1.00 97.88 85 GLU A N 1
ATOM 640 C CA . GLU A 1 85 ? -10.277 -18.875 19.773 1.00 97.88 85 GLU A CA 1
ATOM 641 C C . GLU A 1 85 ? -9.381 -20.066 20.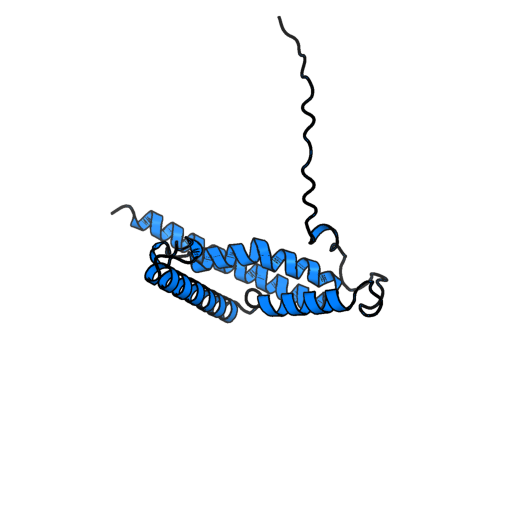123 1.00 97.88 85 GLU A C 1
ATOM 643 O O . GLU A 1 85 ? -9.745 -20.904 20.943 1.00 97.88 85 GLU A O 1
ATOM 648 N N . LEU A 1 86 ? -8.194 -20.124 19.518 1.00 97.94 86 LEU A N 1
ATOM 649 C CA . LEU A 1 86 ? -7.210 -21.181 19.735 1.00 97.94 86 LEU A CA 1
ATOM 650 C C . LEU A 1 86 ? -6.340 -20.961 20.985 1.00 97.94 86 LEU A C 1
ATOM 652 O O . LEU A 1 86 ? -5.439 -21.755 21.244 1.00 97.94 86 LEU A O 1
ATOM 656 N N . GLY A 1 87 ? -6.566 -19.889 21.754 1.00 97.38 87 GLY A N 1
ATOM 657 C CA . GLY A 1 87 ? -5.728 -19.537 22.905 1.00 97.38 87 GLY A CA 1
ATOM 658 C C . GLY A 1 87 ? -4.315 -19.070 22.528 1.00 97.38 87 GLY A C 1
ATOM 659 O O . GLY A 1 87 ? -3.431 -19.023 23.383 1.00 97.38 87 GLY A O 1
ATOM 660 N N . ILE A 1 88 ? -4.088 -18.714 21.261 1.00 97.56 88 ILE A N 1
ATOM 661 C CA . ILE A 1 88 ? -2.828 -18.164 20.758 1.00 97.56 88 ILE A CA 1
ATOM 662 C C . ILE A 1 88 ? -2.787 -16.665 21.074 1.00 97.56 88 ILE A C 1
ATOM 664 O O . ILE A 1 88 ? -3.789 -15.948 21.012 1.00 97.56 88 ILE A O 1
ATOM 668 N N . ARG A 1 89 ? -1.600 -16.163 21.427 1.00 95.69 89 ARG A N 1
ATOM 669 C CA . ARG A 1 89 ? -1.389 -14.731 21.649 1.00 95.69 89 ARG A CA 1
ATOM 670 C C . ARG A 1 89 ? -1.636 -13.955 20.351 1.00 95.69 89 ARG A C 1
ATOM 672 O O . ARG A 1 89 ? -0.853 -14.067 19.417 1.00 95.69 89 ARG A O 1
ATOM 679 N N . VAL A 1 90 ? -2.644 -13.086 20.366 1.00 97.19 90 VAL A N 1
ATOM 680 C CA . VAL A 1 90 ? -2.976 -12.194 19.246 1.00 97.19 90 VAL A CA 1
ATOM 681 C C . VAL A 1 90 ? -2.027 -10.998 19.201 1.00 97.19 90 VAL A C 1
ATOM 683 O O . VAL A 1 90 ? -1.790 -10.338 20.221 1.00 97.19 90 VAL A O 1
ATOM 686 N N . LEU A 1 91 ? -1.494 -10.688 18.020 1.00 94.44 91 LEU A N 1
ATOM 687 C CA . LEU A 1 91 ? -0.708 -9.473 17.802 1.00 94.44 91 LEU A CA 1
ATOM 688 C C . LEU A 1 91 ? -1.613 -8.236 17.804 1.00 94.44 91 LEU A C 1
ATOM 690 O O . LEU A 1 91 ? -2.710 -8.259 17.260 1.00 94.44 91 LEU A O 1
ATOM 694 N N . ALA A 1 92 ? -1.135 -7.117 18.356 1.00 92.25 92 ALA A N 1
ATOM 695 C CA . ALA A 1 92 ? -1.944 -5.898 18.474 1.00 92.25 92 ALA A CA 1
ATOM 696 C C . ALA A 1 92 ? -2.484 -5.390 17.123 1.00 92.25 92 ALA A C 1
ATOM 698 O O . ALA A 1 92 ? -3.583 -4.853 17.058 1.00 92.25 92 ALA A O 1
ATOM 699 N N . PHE A 1 93 ? -1.728 -5.601 16.043 1.00 90.75 93 PHE A N 1
ATOM 700 C CA . PHE A 1 93 ? -2.123 -5.240 14.682 1.00 90.75 93 PHE A CA 1
ATOM 701 C C . PHE A 1 93 ? -3.282 -6.101 14.139 1.00 90.75 93 PHE A C 1
ATOM 703 O O . PHE A 1 93 ? -4.030 -5.641 13.281 1.00 90.75 93 PHE A O 1
ATOM 710 N N . TYR A 1 94 ? -3.459 -7.316 14.665 1.00 95.06 94 TYR A N 1
ATOM 711 C CA . TYR A 1 94 ? -4.523 -8.260 14.296 1.00 95.06 94 TYR A CA 1
ATOM 712 C C . TYR A 1 94 ? -5.722 -8.199 15.257 1.00 95.06 94 TYR A C 1
ATOM 714 O O . TYR A 1 94 ? -6.754 -8.813 15.007 1.00 95.06 94 TYR A O 1
ATOM 722 N N . ASP A 1 95 ? -5.630 -7.446 16.358 1.00 96.06 95 ASP A N 1
ATOM 723 C CA . ASP A 1 95 ? -6.706 -7.352 17.344 1.00 96.06 95 ASP A CA 1
ATOM 724 C C . ASP A 1 95 ? -7.665 -6.197 17.023 1.00 96.06 95 ASP A C 1
ATOM 726 O O . ASP A 1 95 ? -7.427 -5.043 17.396 1.00 96.06 95 ASP A O 1
ATOM 730 N N . ARG A 1 96 ? -8.804 -6.510 16.391 1.00 96.12 96 ARG A N 1
ATOM 731 C CA . ARG A 1 96 ? -9.847 -5.514 16.080 1.00 96.12 96 ARG A CA 1
ATOM 732 C C . ARG A 1 96 ? -10.400 -4.785 17.308 1.00 96.12 96 ARG A C 1
ATOM 734 O O . ARG A 1 96 ? -10.925 -3.687 17.172 1.00 96.12 96 ARG A O 1
ATOM 741 N N . ARG A 1 97 ? -10.254 -5.337 18.518 1.00 95.19 97 ARG A N 1
ATOM 742 C CA . ARG A 1 97 ? -10.712 -4.691 19.764 1.00 95.19 97 ARG A CA 1
ATOM 743 C C . ARG A 1 97 ? -9.808 -3.530 20.181 1.00 95.19 97 ARG A C 1
ATOM 745 O O . ARG A 1 97 ? -10.216 -2.700 20.986 1.00 95.19 97 ARG A O 1
ATOM 752 N N . LEU A 1 98 ? -8.588 -3.476 19.642 1.00 94.38 98 LEU A N 1
ATOM 753 C CA . LEU A 1 98 ? -7.658 -2.359 19.814 1.00 94.38 98 LEU A CA 1
ATOM 754 C C . LEU A 1 98 ? -7.774 -1.323 18.687 1.00 94.38 98 LEU A C 1
ATOM 756 O O . LEU A 1 98 ? -7.147 -0.262 18.768 1.00 94.38 98 LEU A O 1
ATOM 760 N N . ALA A 1 99 ? -8.554 -1.615 17.641 1.00 94.19 99 ALA A N 1
ATOM 761 C CA . ALA A 1 99 ? -8.758 -0.705 16.528 1.00 94.19 99 ALA A CA 1
ATOM 762 C C . ALA A 1 99 ? -9.537 0.538 16.978 1.00 94.19 99 ALA A C 1
ATOM 764 O O . ALA A 1 99 ? -10.482 0.475 17.763 1.00 94.19 99 ALA A O 1
ATOM 765 N N . LYS A 1 100 ? -9.128 1.690 16.455 1.00 94.12 100 LYS A N 1
ATOM 766 C CA . LYS A 1 100 ? -9.746 2.994 16.692 1.00 94.12 100 LYS A CA 1
ATOM 767 C C . LYS A 1 100 ? -10.187 3.588 15.354 1.00 94.12 100 LYS A C 1
ATOM 769 O O . LYS A 1 100 ? -9.667 3.186 14.306 1.00 94.12 100 LYS A O 1
ATOM 774 N N . PRO A 1 101 ? -11.081 4.592 15.356 1.00 93.75 101 PRO A N 1
ATOM 775 C CA . PRO A 1 101 ? -11.303 5.408 14.172 1.00 93.75 101 PRO A CA 1
ATOM 776 C C . PRO A 1 101 ? -9.961 5.895 13.605 1.00 93.75 101 PRO A C 1
ATOM 778 O O . PRO A 1 101 ? -9.107 6.399 14.346 1.00 93.75 101 PRO A O 1
ATOM 781 N N . GLY A 1 102 ? -9.763 5.683 12.303 1.00 95.56 102 GLY A N 1
ATOM 782 C CA . GLY A 1 102 ? -8.525 6.007 11.592 1.00 95.56 102 GLY A CA 1
ATOM 783 C C . GLY A 1 102 ? -7.437 4.924 11.607 1.00 95.56 102 GLY A C 1
ATOM 784 O O . GLY A 1 102 ? -6.446 5.096 10.903 1.00 95.56 102 GLY A O 1
ATOM 785 N N . THR A 1 103 ? -7.592 3.799 12.325 1.00 95.50 103 THR A N 1
ATOM 786 C CA . THR A 1 103 ? -6.567 2.731 12.373 1.00 95.50 103 THR A CA 1
ATOM 787 C C . THR A 1 103 ? -6.214 2.188 10.988 1.00 95.50 103 THR A C 1
ATOM 789 O O . THR A 1 103 ? -5.031 2.081 10.674 1.00 95.50 103 THR A O 1
ATOM 792 N N . VAL A 1 104 ? -7.207 1.906 10.134 1.00 96.38 104 VAL A N 1
ATOM 793 C CA . VAL A 1 104 ? -6.960 1.436 8.756 1.00 96.38 104 VAL A CA 1
ATOM 794 C C . VAL A 1 104 ? -6.124 2.460 7.989 1.00 96.38 104 VAL A C 1
ATOM 796 O O . VAL A 1 104 ? -5.092 2.112 7.424 1.00 96.38 104 VAL A O 1
ATOM 799 N N . ALA A 1 105 ? -6.515 3.736 8.027 1.00 98.00 105 ALA A N 1
ATOM 800 C CA . ALA A 1 105 ? -5.814 4.804 7.323 1.00 98.00 105 ALA A CA 1
ATOM 801 C C . ALA A 1 105 ? -4.372 4.990 7.824 1.00 98.00 105 ALA A C 1
ATOM 803 O O . ALA A 1 105 ? -3.451 5.102 7.018 1.00 98.00 105 ALA A O 1
ATOM 804 N N . ALA A 1 106 ? -4.156 4.958 9.141 1.00 97.25 106 ALA A N 1
ATOM 805 C CA . ALA A 1 106 ? -2.821 5.032 9.728 1.00 97.25 106 ALA A CA 1
ATOM 806 C C . ALA A 1 106 ? -1.939 3.852 9.284 1.00 97.25 106 ALA A C 1
ATOM 808 O O . ALA A 1 106 ? -0.798 4.051 8.866 1.00 97.25 106 ALA A O 1
ATOM 809 N N . ASN A 1 107 ? -2.483 2.632 9.305 1.00 97.00 107 ASN A N 1
ATOM 810 C CA . ASN A 1 107 ? -1.768 1.429 8.884 1.00 97.00 107 ASN A CA 1
ATOM 811 C C . ASN A 1 107 ? -1.419 1.462 7.390 1.00 97.00 107 ASN A C 1
ATOM 813 O O . ASN A 1 107 ? -0.285 1.162 7.026 1.00 97.00 107 ASN A O 1
ATOM 817 N N . GLN A 1 108 ? -2.358 1.870 6.531 1.00 98.44 108 GLN A N 1
ATOM 818 C CA . GLN A 1 108 ? -2.106 2.020 5.096 1.00 98.44 108 GLN A CA 1
ATOM 819 C C . GLN A 1 108 ? -1.076 3.122 4.816 1.00 98.44 108 GLN A C 1
ATOM 821 O O . GLN A 1 108 ? -0.187 2.923 3.993 1.00 98.44 108 GLN A O 1
ATOM 826 N N . GLY A 1 109 ? -1.129 4.246 5.538 1.00 98.44 109 GLY A N 1
ATOM 827 C CA . GLY A 1 109 ? -0.111 5.298 5.459 1.00 98.44 109 GLY A CA 1
ATOM 828 C C . GLY A 1 109 ? 1.288 4.780 5.802 1.00 98.44 109 GLY A C 1
ATOM 829 O O . GLY A 1 109 ? 2.218 4.982 5.029 1.00 98.44 109 GLY A O 1
ATOM 830 N N . ASN A 1 110 ? 1.421 4.030 6.898 1.00 98.00 110 ASN A N 1
ATOM 831 C CA . ASN A 1 110 ? 2.690 3.407 7.284 1.00 98.00 110 ASN A CA 1
ATOM 832 C C . ASN A 1 110 ? 3.174 2.385 6.243 1.00 98.00 110 ASN A C 1
ATOM 834 O O . ASN A 1 110 ? 4.361 2.337 5.933 1.00 98.00 110 ASN A O 1
ATOM 838 N N . PHE A 1 111 ? 2.276 1.577 5.677 1.00 98.44 111 PHE A N 1
ATOM 839 C CA . PHE A 1 111 ? 2.641 0.616 4.635 1.00 98.44 111 PHE A CA 1
ATOM 840 C C . PHE A 1 111 ? 3.135 1.311 3.356 1.00 98.44 111 PHE A C 1
ATOM 842 O O . PHE A 1 111 ? 4.096 0.859 2.730 1.00 98.44 111 PHE A O 1
ATOM 849 N N . ILE A 1 112 ? 2.534 2.449 2.995 1.00 98.81 112 ILE A N 1
ATOM 850 C CA . ILE A 1 112 ? 3.019 3.288 1.895 1.00 98.81 112 ILE A CA 1
ATOM 851 C C . ILE A 1 112 ? 4.412 3.841 2.211 1.00 98.81 112 ILE A C 1
ATOM 853 O O . ILE A 1 112 ? 5.314 3.696 1.384 1.00 98.81 112 ILE A O 1
ATOM 857 N N . ASP A 1 113 ? 4.590 4.444 3.388 1.00 98.50 113 ASP A N 1
ATOM 858 C CA . ASP A 1 113 ? 5.823 5.141 3.770 1.00 98.50 113 ASP A CA 1
ATOM 859 C C . ASP A 1 113 ? 7.008 4.163 3.906 1.00 98.50 113 ASP A C 1
ATOM 861 O O . ASP A 1 113 ? 8.102 4.432 3.412 1.00 98.50 113 ASP A O 1
ATOM 865 N N . PHE A 1 114 ? 6.794 3.005 4.539 1.00 98.19 114 PHE A N 1
ATOM 866 C CA . PHE A 1 114 ? 7.883 2.104 4.930 1.00 98.19 114 PHE A CA 1
ATOM 867 C C . PHE A 1 114 ? 8.084 0.892 4.015 1.00 98.19 114 PHE A C 1
ATOM 869 O O . PHE A 1 114 ? 9.149 0.280 4.075 1.00 98.19 114 PHE A O 1
ATOM 876 N N . VAL A 1 115 ? 7.104 0.535 3.176 1.00 98.25 115 VAL A N 1
ATOM 877 C CA . VAL A 1 115 ? 7.199 -0.642 2.292 1.00 98.25 115 VAL A CA 1
ATOM 878 C C . VAL A 1 115 ? 7.053 -0.252 0.827 1.00 98.25 115 VAL A C 1
ATOM 880 O O . VAL A 1 115 ? 7.965 -0.490 0.038 1.00 98.25 115 VAL A O 1
ATOM 883 N N . CYS A 1 116 ? 5.936 0.370 0.445 1.00 98.56 116 CYS A N 1
ATOM 884 C CA . CYS A 1 116 ? 5.616 0.559 -0.973 1.00 98.56 116 CYS A CA 1
ATOM 885 C C . CYS A 1 116 ? 6.515 1.599 -1.641 1.00 98.56 116 CYS A C 1
ATOM 887 O O . CYS A 1 116 ? 7.065 1.331 -2.704 1.00 98.56 116 CYS A O 1
ATOM 889 N N . THR A 1 117 ? 6.682 2.771 -1.021 1.00 98.38 117 THR A N 1
ATOM 890 C CA . THR A 1 117 ? 7.486 3.867 -1.585 1.00 98.38 117 THR A CA 1
ATOM 891 C C . THR A 1 117 ? 8.923 3.436 -1.877 1.00 98.38 117 THR A C 1
ATOM 893 O O . THR A 1 117 ? 9.306 3.496 -3.044 1.00 98.38 117 THR A O 1
ATOM 896 N N . PRO A 1 118 ? 9.704 2.912 -0.910 1.00 98.12 118 PRO A N 1
ATOM 897 C CA . PRO A 1 118 ? 11.073 2.496 -1.206 1.00 98.12 118 PRO A CA 1
ATOM 898 C C . PRO A 1 118 ? 11.146 1.350 -2.227 1.00 98.12 118 PRO A C 1
ATOM 900 O O . PRO A 1 118 ? 12.086 1.288 -3.019 1.00 98.12 118 PRO A O 1
ATOM 903 N N . THR A 1 119 ? 10.148 0.460 -2.247 1.00 97.94 119 THR A N 1
ATOM 904 C CA . THR A 1 119 ? 10.070 -0.622 -3.240 1.00 97.94 119 THR A CA 1
ATOM 905 C C . THR A 1 119 ? 9.839 -0.070 -4.652 1.00 97.94 119 THR A C 1
ATOM 907 O O . THR A 1 119 ? 10.506 -0.460 -5.606 1.00 97.94 119 THR A O 1
ATOM 910 N N . PHE A 1 120 ? 8.940 0.896 -4.824 1.00 98.00 120 PHE A N 1
ATOM 911 C CA . PHE A 1 120 ? 8.654 1.440 -6.155 1.00 98.00 120 PHE A CA 1
ATOM 912 C C . PHE A 1 120 ? 9.679 2.486 -6.609 1.00 98.00 120 PHE A C 1
ATOM 914 O O . PHE A 1 120 ? 9.894 2.633 -7.809 1.00 98.00 120 PHE A O 1
ATOM 921 N N . GLU A 1 121 ? 10.386 3.149 -5.692 1.00 96.50 121 GLU A N 1
ATOM 922 C CA . GLU A 1 121 ? 11.555 3.968 -6.035 1.00 96.50 121 GLU A CA 1
ATOM 923 C C . GLU A 1 121 ? 12.639 3.118 -6.703 1.00 96.50 121 GLU A C 1
ATOM 925 O O . GLU A 1 121 ? 13.107 3.459 -7.791 1.00 96.50 121 GLU A O 1
ATOM 930 N N . ALA A 1 122 ? 12.972 1.969 -6.113 1.00 92.94 122 ALA A N 1
ATOM 931 C CA . ALA A 1 122 ? 13.928 1.018 -6.671 1.00 92.94 122 ALA A CA 1
ATOM 932 C C . ALA A 1 122 ? 13.486 0.461 -8.044 1.00 92.94 122 ALA A C 1
ATOM 934 O O . ALA A 1 122 ? 14.315 0.308 -8.949 1.00 92.94 122 ALA A O 1
ATOM 935 N N . LEU A 1 123 ? 12.179 0.249 -8.247 1.00 94.31 123 LEU A N 1
ATOM 936 C CA . LEU A 1 123 ? 11.605 -0.170 -9.535 1.00 94.31 123 LEU A CA 1
ATOM 937 C C . LEU A 1 123 ? 11.874 0.825 -10.679 1.00 94.31 123 LEU A C 1
ATOM 939 O O . LEU A 1 123 ? 11.913 0.413 -11.840 1.00 94.31 123 LEU A O 1
ATOM 943 N N . THR A 1 124 ? 12.113 2.107 -10.379 1.00 91.25 124 THR A N 1
ATOM 944 C CA . THR A 1 124 ? 12.400 3.152 -11.384 1.00 91.25 124 THR A CA 1
ATOM 945 C C . THR A 1 124 ? 13.598 2.801 -12.267 1.00 91.25 124 THR A C 1
ATOM 947 O O . THR A 1 124 ? 13.630 3.173 -13.435 1.00 91.25 124 THR A O 1
ATOM 950 N N . THR A 1 125 ? 14.552 2.032 -11.737 1.00 84.81 125 THR A N 1
ATOM 951 C CA . THR A 1 125 ? 15.739 1.573 -12.478 1.00 84.81 125 THR A CA 1
ATOM 952 C C . THR A 1 125 ? 15.419 0.593 -13.612 1.00 84.81 125 THR A C 1
ATOM 954 O O . THR A 1 125 ? 16.192 0.492 -14.560 1.00 84.81 125 THR A O 1
ATOM 957 N N . MET A 1 126 ? 14.288 -0.117 -13.530 1.00 87.00 126 MET A N 1
ATOM 958 C CA . MET A 1 126 ? 13.867 -1.134 -14.502 1.00 87.00 126 MET A CA 1
ATOM 959 C C . MET A 1 126 ? 12.662 -0.687 -15.328 1.00 87.00 126 MET A C 1
ATOM 961 O O . MET A 1 126 ? 12.636 -0.873 -16.540 1.00 87.00 126 MET A O 1
ATOM 965 N N . LEU A 1 127 ? 11.646 -0.118 -14.672 1.00 90.94 127 LEU A N 1
ATOM 966 C CA . LEU A 1 127 ? 10.361 0.244 -15.276 1.00 90.94 127 LEU A CA 1
ATOM 967 C C . LEU A 1 127 ? 9.958 1.672 -14.875 1.00 90.94 127 LEU A C 1
ATOM 969 O O . LEU A 1 127 ? 8.971 1.861 -14.162 1.00 90.94 127 LEU A O 1
ATOM 973 N N . PRO A 1 128 ? 10.692 2.699 -15.329 1.00 88.56 128 PRO A N 1
ATOM 974 C CA . PRO A 1 128 ? 10.527 4.075 -14.858 1.00 88.56 128 PRO A CA 1
ATOM 975 C C . PRO A 1 128 ? 9.145 4.668 -15.142 1.00 88.56 128 PRO A C 1
ATOM 977 O O . PRO A 1 128 ? 8.596 5.362 -14.291 1.00 88.56 128 PRO A O 1
ATOM 980 N N . ALA A 1 129 ? 8.543 4.362 -16.295 1.00 86.50 129 ALA A N 1
ATOM 981 C CA . ALA A 1 129 ? 7.196 4.833 -16.618 1.00 86.50 129 ALA A CA 1
ATOM 982 C C . ALA A 1 129 ? 6.139 4.256 -15.655 1.00 86.50 129 ALA A C 1
ATOM 984 O O . ALA A 1 129 ? 5.287 4.986 -15.147 1.00 86.50 129 ALA A O 1
ATOM 985 N N . ALA A 1 130 ? 6.221 2.953 -15.359 1.00 92.38 130 ALA A N 1
ATOM 986 C CA . ALA A 1 130 ? 5.314 2.297 -14.420 1.00 92.38 130 ALA A CA 1
ATOM 987 C C . ALA A 1 130 ? 5.557 2.777 -12.982 1.00 92.38 130 ALA A C 1
ATOM 989 O O . ALA A 1 130 ? 4.614 3.176 -12.301 1.00 92.38 130 ALA A O 1
ATOM 990 N N . ALA A 1 131 ? 6.820 2.806 -12.548 1.00 95.38 131 ALA A N 1
ATOM 991 C CA . ALA A 1 131 ? 7.218 3.287 -11.231 1.00 95.38 131 ALA A CA 1
ATOM 992 C C . ALA A 1 131 ? 6.772 4.737 -10.997 1.00 95.38 131 ALA A C 1
ATOM 994 O O . ALA A 1 131 ? 6.198 5.034 -9.954 1.00 95.38 131 ALA A O 1
ATOM 995 N N . GLY A 1 132 ? 6.938 5.621 -11.986 1.00 93.81 132 GLY A N 1
ATOM 996 C CA . GLY A 1 132 ? 6.498 7.014 -11.906 1.00 93.81 132 GLY A CA 1
ATOM 997 C C . GLY A 1 132 ? 4.993 7.150 -11.656 1.00 93.81 132 GLY A C 1
ATOM 998 O O . GLY A 1 132 ? 4.578 7.891 -10.763 1.00 93.81 132 GLY A O 1
ATOM 999 N N . LEU A 1 133 ? 4.169 6.383 -12.378 1.00 95.25 133 LEU A N 1
ATOM 1000 C CA . LEU A 1 133 ? 2.720 6.362 -12.155 1.00 95.25 133 LEU A CA 1
ATOM 1001 C C . LEU A 1 133 ? 2.359 5.792 -10.773 1.00 95.25 133 LEU A C 1
ATOM 1003 O O . LEU A 1 133 ? 1.479 6.318 -10.089 1.00 95.25 133 LEU A O 1
ATOM 1007 N N . MET A 1 134 ? 3.049 4.733 -10.345 1.00 98.31 134 MET A N 1
ATOM 1008 C CA . MET A 1 134 ? 2.815 4.108 -9.044 1.00 98.31 134 MET A CA 1
ATOM 1009 C C . MET A 1 134 ? 3.161 5.063 -7.894 1.00 98.31 134 MET A C 1
ATOM 1011 O O . MET A 1 134 ? 2.340 5.266 -7.001 1.00 98.31 134 MET A O 1
ATOM 1015 N N . LEU A 1 135 ? 4.327 5.712 -7.949 1.00 98.38 135 LEU A N 1
ATOM 1016 C CA . LEU A 1 135 ? 4.783 6.701 -6.966 1.00 98.38 135 LEU A CA 1
ATOM 1017 C C . LEU A 1 135 ? 3.863 7.929 -6.914 1.00 98.38 135 LEU A C 1
ATOM 1019 O O . LEU A 1 135 ? 3.564 8.432 -5.829 1.00 98.38 135 LEU A O 1
ATOM 1023 N N . TYR A 1 136 ? 3.347 8.377 -8.064 1.00 97.88 136 TYR A N 1
ATOM 1024 C CA . TYR A 1 136 ? 2.345 9.443 -8.121 1.00 97.88 136 TYR A CA 1
ATOM 1025 C C . TYR A 1 136 ? 1.091 9.091 -7.308 1.00 97.88 136 TYR A C 1
ATOM 1027 O O . TYR A 1 136 ? 0.651 9.884 -6.470 1.00 97.88 136 TYR A O 1
ATOM 1035 N N . HIS A 1 137 ? 0.535 7.893 -7.506 1.00 98.38 137 HIS A N 1
ATOM 1036 C CA . HIS A 1 137 ? -0.633 7.445 -6.750 1.00 98.38 137 HIS A CA 1
ATOM 1037 C C . HIS A 1 137 ? -0.330 7.201 -5.273 1.00 98.38 137 HIS A C 1
ATOM 1039 O O . HIS A 1 137 ? -1.158 7.570 -4.439 1.00 98.38 137 HIS A O 1
ATOM 1045 N N . LEU A 1 138 ? 0.842 6.644 -4.937 1.00 98.75 138 LEU A N 1
ATOM 1046 C CA . LEU A 1 138 ? 1.262 6.487 -3.544 1.00 98.75 138 LEU A CA 1
ATOM 1047 C C . LEU A 1 138 ? 1.224 7.825 -2.811 1.00 98.75 138 LEU A C 1
ATOM 1049 O O . LEU A 1 138 ? 0.581 7.909 -1.771 1.00 98.75 138 LEU A O 1
ATOM 1053 N N . ARG A 1 139 ? 1.818 8.883 -3.379 1.00 98.69 139 ARG A N 1
ATOM 1054 C CA . ARG A 1 139 ? 1.824 10.219 -2.765 1.00 98.69 139 ARG A CA 1
ATOM 1055 C C . ARG A 1 139 ? 0.408 10.741 -2.507 1.00 98.69 139 ARG A C 1
ATOM 1057 O O . ARG A 1 139 ? 0.092 11.124 -1.382 1.00 98.69 139 ARG A O 1
ATOM 1064 N N . LEU A 1 140 ? -0.463 10.701 -3.519 1.00 98.62 140 LEU A N 1
ATOM 1065 C CA . LEU A 1 140 ? -1.849 11.169 -3.383 1.00 98.62 140 LEU A CA 1
ATOM 1066 C C . LEU A 1 140 ? -2.641 10.365 -2.346 1.00 98.62 140 LEU A C 1
ATOM 1068 O O . LEU A 1 140 ? -3.398 10.925 -1.553 1.00 98.62 140 LEU A O 1
ATOM 1072 N N . ASN A 1 141 ? -2.490 9.043 -2.349 1.00 98.81 141 ASN A N 1
ATOM 1073 C CA . ASN A 1 141 ? -3.195 8.182 -1.409 1.00 98.81 141 ASN A CA 1
ATOM 1074 C C . ASN A 1 141 ? -2.656 8.357 0.010 1.00 98.81 141 ASN A C 1
ATOM 1076 O O . ASN A 1 141 ? -3.443 8.366 0.956 1.00 98.81 141 ASN A O 1
ATOM 1080 N N . ARG A 1 142 ? -1.345 8.567 0.166 1.00 98.75 142 ARG A N 1
ATOM 1081 C CA . ARG A 1 142 ? -0.727 8.874 1.453 1.00 98.75 142 ARG A CA 1
ATOM 1082 C C . ARG A 1 142 ? -1.332 10.152 2.044 1.00 98.75 142 ARG A C 1
ATOM 1084 O O . ARG A 1 142 ? -1.747 10.148 3.204 1.00 98.75 142 ARG A O 1
ATOM 1091 N N . GLU A 1 143 ? -1.423 11.227 1.263 1.00 98.69 143 GLU A N 1
ATOM 1092 C CA . GLU A 1 143 ? -2.032 12.494 1.699 1.00 98.69 143 GLU A CA 1
ATOM 1093 C C . GLU A 1 143 ? -3.484 12.287 2.168 1.00 98.69 143 GLU A C 1
ATOM 1095 O O . GLU A 1 143 ? -3.869 12.756 3.240 1.00 98.69 143 GLU A O 1
ATOM 1100 N N . LYS A 1 144 ? -4.276 11.499 1.431 1.00 98.69 144 LYS A N 1
ATOM 1101 C CA . LYS A 1 144 ? -5.659 11.171 1.817 1.00 98.69 144 LYS A CA 1
ATOM 1102 C C . LYS A 1 144 ? -5.742 10.354 3.102 1.00 98.69 144 LYS A C 1
ATOM 1104 O O . LYS A 1 144 ? -6.519 10.694 3.991 1.00 98.69 144 LYS A O 1
ATOM 1109 N N . TYR A 1 145 ? -4.928 9.308 3.237 1.00 98.69 145 TYR A N 1
ATOM 1110 C CA . TYR A 1 145 ? -4.875 8.525 4.470 1.00 98.69 145 TYR A CA 1
ATOM 1111 C C . TYR A 1 145 ? -4.409 9.361 5.661 1.00 98.69 145 TYR A C 1
ATOM 1113 O O . TYR A 1 145 ? -4.926 9.181 6.763 1.00 98.69 145 TYR A O 1
ATOM 1121 N N . LYS A 1 146 ? -3.490 10.314 5.445 1.00 98.31 146 LYS A N 1
ATOM 1122 C CA . LYS A 1 146 ? -3.099 11.280 6.474 1.00 98.31 146 LYS A CA 1
ATOM 1123 C C . LYS A 1 146 ? -4.304 12.073 6.965 1.00 98.31 146 LYS A C 1
ATOM 1125 O O . LYS A 1 146 ? -4.545 12.105 8.164 1.00 98.31 146 LYS A O 1
ATOM 1130 N N . ALA A 1 147 ? -5.055 12.668 6.040 1.00 98.38 147 ALA A N 1
ATOM 1131 C CA . ALA A 1 147 ? -6.215 13.485 6.373 1.00 98.38 147 ALA A CA 1
ATOM 1132 C C . ALA A 1 147 ? -7.269 12.686 7.157 1.00 98.38 147 ALA A C 1
ATOM 1134 O O . ALA A 1 147 ? -7.760 13.161 8.176 1.00 98.38 147 ALA A O 1
ATOM 1135 N N . ILE A 1 148 ? -7.552 11.446 6.739 1.00 98.25 148 ILE A N 1
ATOM 1136 C CA . ILE A 1 148 ? -8.499 10.557 7.432 1.00 98.25 148 ILE A CA 1
ATOM 1137 C C . ILE A 1 148 ? -8.015 10.229 8.851 1.00 98.25 148 ILE A C 1
ATOM 1139 O O . ILE A 1 148 ? -8.796 10.277 9.801 1.00 98.25 148 ILE A O 1
ATOM 1143 N N . ALA A 1 149 ? -6.733 9.894 9.011 1.00 97.00 149 ALA A N 1
ATOM 1144 C CA . ALA A 1 149 ? -6.167 9.569 10.317 1.00 97.00 149 ALA A CA 1
ATOM 1145 C C . ALA A 1 149 ? -6.151 10.788 11.259 1.00 97.00 149 ALA A C 1
ATOM 1147 O O . ALA A 1 149 ? -6.520 10.661 12.427 1.00 97.00 149 ALA A O 1
ATOM 1148 N N . ASP A 1 150 ? -5.771 11.963 10.748 1.00 96.94 150 ASP A N 1
ATOM 1149 C CA . ASP A 1 150 ? -5.736 13.214 11.510 1.00 96.94 150 ASP A CA 1
ATOM 1150 C C . ASP A 1 150 ? -7.147 13.642 11.944 1.00 96.94 150 ASP A C 1
ATOM 1152 O O . ASP A 1 150 ? -7.347 14.014 13.102 1.00 96.94 150 ASP A O 1
ATOM 1156 N N . GLN A 1 151 ? -8.138 13.539 11.050 1.00 96.94 151 GLN A N 1
ATOM 1157 C CA . GLN A 1 151 ? -9.537 13.831 11.366 1.00 96.94 151 GLN A CA 1
ATOM 1158 C C . GLN A 1 151 ? -10.054 12.916 12.483 1.00 96.94 151 GLN A C 1
ATOM 1160 O O . GLN A 1 151 ? -10.604 13.395 13.474 1.00 96.94 151 GLN A O 1
ATOM 1165 N N . ALA A 1 152 ? -9.817 11.609 12.367 1.00 95.50 152 ALA A N 1
ATOM 1166 C CA . ALA A 1 152 ? -10.260 10.639 13.362 1.00 95.50 152 ALA A CA 1
ATOM 1167 C C . ALA A 1 152 ? -9.598 10.841 14.740 1.00 95.50 152 ALA A C 1
ATOM 1169 O O . ALA A 1 152 ? -10.178 10.518 15.779 1.00 95.50 152 ALA A O 1
ATOM 1170 N N . GLU A 1 153 ? -8.372 11.362 14.770 1.00 93.25 153 GLU A N 1
ATOM 1171 C CA . GLU A 1 153 ? -7.684 11.736 16.005 1.00 93.25 153 GLU A CA 1
ATOM 1172 C C . GLU A 1 153 ? -8.248 13.037 16.602 1.00 93.25 153 GLU A C 1
ATOM 1174 O O . GLU A 1 153 ? -8.447 13.117 17.816 1.00 93.25 153 GLU A O 1
ATOM 1179 N N . ALA A 1 154 ? -8.548 14.037 15.769 1.00 93.69 154 ALA A N 1
ATOM 1180 C CA . ALA A 1 154 ? -9.151 15.294 16.205 1.00 93.69 154 ALA A CA 1
ATOM 1181 C C . ALA A 1 154 ? -10.544 15.081 16.822 1.00 93.69 154 ALA A C 1
ATOM 1183 O O . ALA A 1 154 ? -10.819 15.597 17.905 1.00 93.69 154 ALA A O 1
ATOM 1184 N N . GLU A 1 155 ? -11.387 14.264 16.185 1.00 93.00 155 GLU A N 1
ATOM 1185 C CA . GLU A 1 155 ? -12.717 13.892 16.688 1.00 93.00 155 GLU A CA 1
ATOM 1186 C C . GLU A 1 155 ? -12.643 13.160 18.035 1.00 93.00 155 GLU A C 1
ATOM 1188 O O . GLU A 1 155 ? -13.451 13.398 18.932 1.00 93.00 155 GLU A O 1
ATOM 1193 N N . ARG A 1 156 ? -11.629 12.309 18.234 1.00 88.44 156 ARG A N 1
ATOM 1194 C CA . ARG A 1 156 ? -11.412 11.645 19.528 1.00 88.44 156 ARG A CA 1
ATOM 1195 C C . ARG A 1 156 ? -11.031 12.628 20.634 1.00 88.44 156 ARG A C 1
ATOM 1197 O O . ARG A 1 156 ? -11.482 12.465 21.766 1.00 88.44 156 ARG A O 1
ATOM 1204 N N . ARG A 1 157 ? -10.231 13.651 20.325 1.00 87.94 157 ARG A N 1
ATOM 1205 C CA . ARG A 1 157 ? -9.841 14.683 21.303 1.00 87.94 157 ARG A CA 1
ATOM 1206 C C . ARG A 1 157 ? -11.000 15.601 21.674 1.00 87.94 157 ARG A C 1
ATOM 1208 O O . ARG A 1 157 ? -11.103 15.980 22.834 1.00 87.94 157 ARG A O 1
ATOM 1215 N N . SER A 1 158 ? -11.873 15.937 20.724 1.00 86.19 158 SER A N 1
ATOM 1216 C CA . SER A 1 158 ? -13.055 16.768 20.990 1.00 86.19 158 SER A CA 1
ATOM 1217 C C . SER A 1 158 ? -14.192 15.998 21.674 1.00 86.19 158 SER A C 1
ATOM 1219 O O . SER A 1 158 ? -14.942 16.588 22.450 1.00 86.19 158 SER A O 1
ATOM 1221 N N . GLY A 1 159 ? -14.309 14.687 21.435 1.00 70.06 159 GLY A N 1
ATOM 1222 C CA . GLY A 1 159 ? -15.312 13.818 22.060 1.00 70.06 159 GLY A CA 1
ATOM 1223 C C . GLY A 1 159 ? -14.991 13.369 23.491 1.00 70.06 159 GLY A C 1
ATOM 1224 O O . GLY A 1 159 ? -15.909 13.054 24.237 1.00 70.06 159 GLY A O 1
ATOM 1225 N N . GLY A 1 160 ? -13.718 13.371 23.904 1.00 59.03 160 GLY A N 1
ATOM 1226 C CA . GLY A 1 160 ? -13.287 12.952 25.249 1.00 59.03 160 GLY A CA 1
ATOM 1227 C C . GLY A 1 160 ? -13.501 13.979 26.371 1.00 59.03 160 GLY A C 1
ATOM 1228 O O . GLY A 1 160 ? -13.026 13.758 27.480 1.00 59.03 160 GLY A O 1
ATOM 1229 N N . GLY A 1 161 ? -14.159 15.107 26.084 1.00 50.75 161 GLY A N 1
ATOM 1230 C CA . GLY A 1 161 ? -14.411 16.200 27.032 1.00 50.75 161 GLY A CA 1
ATOM 1231 C C . GLY A 1 161 ? -15.844 16.288 27.571 1.00 50.75 161 GLY A C 1
ATOM 1232 O O . GLY A 1 161 ? -16.214 17.351 28.065 1.00 50.75 161 GLY A O 1
ATOM 1233 N N . ARG A 1 162 ? -16.664 15.238 27.435 1.00 40.53 162 ARG A N 1
ATOM 1234 C CA . ARG A 1 162 ? -18.024 15.168 28.000 1.00 40.53 162 ARG A CA 1
ATOM 1235 C C . ARG A 1 162 ? -18.163 14.006 28.965 1.00 40.53 162 ARG A C 1
ATOM 1237 O O . ARG A 1 162 ? -17.638 12.922 28.631 1.00 40.53 162 ARG A O 1
#

Foldseek 3Di:
DDDDDDDDDPDDPDPPPDPLVVFDDDADPDDPDDALVPDPDSPVVVVLVVVLVVPLLLLDAQVRSLVVLVVVQVVLLVVQVVCVVVVHDGDCSNPCVNDAQLSSLVVSLCCLVPPNQSSLNSVCVPCVVVSVSSNVSSVVNNVVSVVRNVVRVVCVVVVVPD

pLDDT: mean 83.35, std 23.21, range [29.48, 98.81]

Sequence (162 aa):
VAPLLGNGGVARKAKSVTMMGLIRGPSAENLGAPPVRDWVDPGLALCYVLHCADISNPARPFALANRWGEKITEEFYKQGDKERELGIRVLAFYDRRLAKPGTVAANQGNFIDFVCTPTFEALTTMLPAAAGLMLYHLRLNREKYKAIADQAEAERRSGGGR

Radius of gyration: 21.99 Å; chains: 1; bounding box: 58×48×58 Å

Organism: NCBI:txid81844